Protein AF-A0A954VC32-F1 (afdb_monomer)

Secondary structure (DSSP, 8-state):
----------------HHHHHHTHHHHHHSS-HHHHHHHHHHHHHHHTT-GGGHHHHHHHHHHHHHTT-HHHHHHHHHHHHHHHHH---HHHHHHHHHHHHHHHHHHHHTT--EEE----TTSTT--TT-EEEHHHHHHHHHHHHHHHHHHHHHHHTS-HHHHHHHHHHHHH--

Nearest PDB structures (foldseek):
  6hc2-assembly1_C  TM=6.401E-01  e=9.458E-02  Homo sapiens
  4wne-assembly1_A  TM=6.106E-01  e=7.396E-02  Homo sapiens
  3sf4-assembly3_C  TM=6.054E-01  e=9.458E-02  Homo sapiens
  6hc2-assembly4_S  TM=6.501E-01  e=1.546E-01  Homo sapiens
  7ep7-assembly1_A  TM=6.150E-01  e=9.934E-02  Mus musculus

Structure (mmCIF, N/CA/C/O backbone):
data_AF-A0A954VC32-F1
#
_entry.id   AF-A0A954VC32-F1
#
loop_
_atom_site.group_PDB
_atom_site.id
_atom_site.type_symbol
_atom_site.label_atom_id
_atom_site.label_alt_id
_atom_site.label_comp_id
_atom_site.label_asym_id
_atom_site.label_entity_id
_atom_site.label_seq_id
_atom_site.pdbx_PDB_ins_code
_atom_site.Cartn_x
_atom_site.Cartn_y
_atom_site.Cartn_z
_atom_site.occupancy
_atom_site.B_iso_or_equiv
_atom_site.auth_seq_id
_atom_site.auth_comp_id
_atom_site.auth_asym_id
_atom_site.auth_atom_id
_atom_site.pdbx_PDB_model_num
ATOM 1 N N . MET A 1 1 ? 45.550 -12.243 -26.344 1.00 36.81 1 MET A N 1
ATOM 2 C CA . MET A 1 1 ? 45.599 -13.480 -25.539 1.00 36.81 1 MET A CA 1
ATOM 3 C C . MET A 1 1 ? 44.521 -13.362 -24.484 1.00 36.81 1 MET A C 1
ATOM 5 O O . MET A 1 1 ? 44.568 -12.425 -23.698 1.00 36.81 1 MET A O 1
ATOM 9 N N . ALA A 1 2 ? 43.498 -14.206 -24.579 1.00 46.09 2 ALA A N 1
ATOM 10 C CA . ALA A 1 2 ? 42.380 -14.253 -23.653 1.00 46.09 2 ALA A CA 1
ATOM 11 C C . ALA A 1 2 ? 42.644 -15.330 -22.589 1.00 46.09 2 ALA A C 1
ATOM 13 O O . ALA A 1 2 ? 43.095 -16.418 -22.935 1.00 46.09 2 ALA A O 1
ATOM 14 N N . GLU A 1 3 ? 42.287 -14.982 -21.349 1.00 45.59 3 GLU A N 1
ATOM 15 C CA . GLU A 1 3 ? 42.029 -15.846 -20.184 1.00 45.59 3 GLU A CA 1
ATOM 16 C C . GLU A 1 3 ? 43.209 -16.455 -19.392 1.00 45.59 3 GLU A C 1
ATOM 18 O O . GLU A 1 3 ? 44.265 -16.720 -19.961 1.00 45.59 3 GLU A O 1
ATOM 23 N N . PRO A 1 4 ? 43.048 -16.656 -18.053 1.00 51.06 4 PRO A N 1
ATOM 24 C CA . PRO A 1 4 ? 41.773 -16.953 -17.378 1.00 51.06 4 PRO A CA 1
ATOM 25 C C . PRO A 1 4 ? 41.423 -16.116 -16.132 1.00 51.06 4 PRO A C 1
ATOM 27 O O . PRO A 1 4 ? 42.068 -16.198 -15.087 1.00 51.06 4 PRO A O 1
ATOM 30 N N . LEU A 1 5 ? 40.274 -15.433 -16.197 1.00 42.91 5 LEU A N 1
ATOM 31 C CA . LEU A 1 5 ? 39.490 -14.975 -15.040 1.00 42.91 5 LEU A CA 1
ATOM 32 C C . LEU A 1 5 ? 38.538 -16.094 -14.569 1.00 42.91 5 LEU A C 1
ATOM 34 O O . LEU A 1 5 ? 37.326 -15.918 -14.512 1.00 42.91 5 LEU A O 1
ATOM 38 N N . LEU A 1 6 ? 39.074 -17.273 -14.243 1.00 50.81 6 LEU A N 1
ATOM 39 C CA . LEU A 1 6 ? 38.278 -18.432 -13.804 1.00 50.81 6 LEU A CA 1
ATOM 40 C C . LEU A 1 6 ? 38.800 -19.033 -12.495 1.00 50.81 6 LEU A C 1
ATOM 42 O O . LEU A 1 6 ? 39.048 -20.230 -12.384 1.00 50.81 6 LEU A O 1
ATOM 46 N N . LYS A 1 7 ? 38.948 -18.193 -11.466 1.00 47.25 7 LYS A N 1
ATOM 47 C CA . LYS A 1 7 ? 39.062 -18.639 -10.066 1.00 47.25 7 LYS A CA 1
ATOM 48 C C . LYS A 1 7 ? 38.296 -17.705 -9.135 1.00 47.25 7 LYS A C 1
ATOM 50 O O . LYS A 1 7 ? 38.859 -17.076 -8.250 1.00 47.25 7 LYS A O 1
ATOM 55 N N . GLY A 1 8 ? 36.987 -17.626 -9.333 1.00 41.19 8 GLY A N 1
ATOM 56 C CA . GLY A 1 8 ? 36.078 -17.012 -8.375 1.00 41.19 8 GLY A CA 1
ATOM 57 C C . GLY A 1 8 ? 34.956 -17.983 -8.065 1.00 41.19 8 GLY A C 1
ATOM 58 O O . GLY A 1 8 ? 33.985 -18.047 -8.809 1.00 41.19 8 GLY A O 1
ATOM 59 N N . LYS A 1 9 ? 35.059 -18.737 -6.965 1.00 44.16 9 LYS A N 1
ATOM 60 C CA . LYS A 1 9 ? 33.867 -19.320 -6.340 1.00 44.16 9 LYS A CA 1
ATOM 61 C C . LYS A 1 9 ? 33.022 -18.145 -5.842 1.00 44.16 9 LYS A C 1
ATOM 63 O O . LYS A 1 9 ? 33.208 -17.688 -4.719 1.00 44.16 9 LYS A O 1
ATOM 68 N N . GLN A 1 10 ? 32.148 -17.610 -6.689 1.00 41.38 10 GLN A N 1
ATOM 69 C CA . GLN A 1 10 ? 31.153 -16.635 -6.267 1.00 41.38 10 GLN A CA 1
ATOM 70 C C . GLN A 1 10 ? 30.055 -17.393 -5.528 1.00 41.38 10 GLN A C 1
ATOM 72 O O . GLN A 1 10 ? 29.085 -17.863 -6.115 1.00 41.38 10 GLN A O 1
ATOM 77 N N . SER A 1 11 ? 30.210 -17.528 -4.214 1.00 39.53 11 SER A N 1
ATOM 78 C CA . SER A 1 11 ? 29.078 -17.804 -3.341 1.00 39.53 11 SER A CA 1
ATOM 79 C C . SER A 1 11 ? 28.237 -16.526 -3.242 1.00 39.53 11 SER A C 1
ATOM 81 O O . SER A 1 11 ? 28.237 -15.826 -2.231 1.00 39.53 11 SER A O 1
ATOM 83 N N . CYS A 1 12 ? 27.499 -16.197 -4.308 1.00 48.78 12 CYS A N 1
ATOM 84 C CA . CYS A 1 12 ? 26.414 -15.215 -4.252 1.00 48.78 12 CYS A CA 1
ATOM 85 C C . CYS A 1 12 ? 25.254 -15.800 -3.431 1.00 48.78 12 CYS A C 1
ATOM 87 O O . CYS A 1 12 ? 24.163 -16.051 -3.926 1.00 48.78 12 CYS A O 1
ATOM 89 N N . THR A 1 13 ? 25.499 -16.042 -2.145 1.00 46.88 13 THR A N 1
ATOM 90 C CA . THR A 1 13 ? 24.524 -16.576 -1.184 1.00 46.88 13 THR A CA 1
ATOM 91 C C . THR A 1 13 ? 23.785 -15.439 -0.479 1.00 46.88 13 THR A C 1
ATOM 93 O O . THR A 1 13 ? 23.347 -15.570 0.661 1.00 46.88 13 THR A O 1
ATOM 96 N N . VAL A 1 14 ? 23.664 -14.283 -1.135 1.00 50.25 14 VAL A N 1
ATOM 97 C CA . VAL A 1 14 ? 22.869 -13.157 -0.652 1.00 50.25 14 VAL A CA 1
ATOM 98 C C . VAL A 1 14 ? 21.865 -12.820 -1.737 1.00 50.25 14 VAL A C 1
ATOM 100 O O . VAL A 1 14 ? 22.161 -12.092 -2.675 1.00 50.25 14 VAL A O 1
ATOM 103 N N . VAL A 1 15 ? 20.662 -13.374 -1.605 1.00 58.94 15 VAL A N 1
ATOM 104 C CA . VAL A 1 15 ? 19.517 -12.946 -2.410 1.00 58.94 15 VAL A CA 1
ATOM 105 C C . VAL A 1 15 ? 19.279 -11.456 -2.121 1.00 58.94 15 VAL A C 1
ATOM 107 O O . VAL A 1 15 ? 19.073 -11.115 -0.944 1.00 58.94 15 VAL A O 1
ATOM 110 N N . PRO A 1 16 ? 19.311 -10.569 -3.136 1.00 74.25 16 PRO A N 1
ATOM 111 C CA . PRO A 1 16 ? 19.036 -9.147 -2.954 1.00 74.25 16 PRO A CA 1
ATOM 112 C C . PRO A 1 16 ? 17.699 -8.929 -2.243 1.00 74.25 16 PRO A C 1
ATOM 114 O O . PRO A 1 16 ? 16.738 -9.655 -2.506 1.00 74.25 16 PRO A O 1
ATOM 117 N N . ALA A 1 17 ? 17.627 -7.937 -1.350 1.00 74.44 17 ALA A N 1
ATOM 118 C CA . ALA A 1 17 ? 16.441 -7.681 -0.524 1.00 74.44 17 ALA A CA 1
ATOM 119 C C . ALA A 1 17 ? 15.160 -7.502 -1.361 1.00 74.44 17 ALA A C 1
ATOM 121 O O . ALA A 1 17 ? 14.116 -8.033 -0.987 1.00 74.44 17 ALA A O 1
ATOM 122 N N . VAL A 1 18 ? 15.286 -6.859 -2.525 1.00 77.88 18 VAL A N 1
ATOM 123 C CA . VAL A 1 18 ? 14.205 -6.610 -3.493 1.00 77.88 18 VAL A CA 1
ATOM 124 C C . VAL A 1 18 ? 13.597 -7.886 -4.076 1.00 77.88 18 VAL A C 1
ATOM 126 O O . VAL A 1 18 ? 12.405 -7.925 -4.348 1.00 77.88 18 VAL A O 1
ATOM 129 N N . THR A 1 19 ? 14.372 -8.970 -4.195 1.00 81.00 19 THR A N 1
ATOM 130 C CA . THR A 1 19 ? 13.906 -10.229 -4.809 1.00 81.00 19 THR A CA 1
ATOM 131 C C . THR A 1 19 ? 12.708 -10.809 -4.063 1.00 81.00 19 THR A C 1
ATOM 133 O O . THR A 1 19 ? 11.800 -11.364 -4.668 1.00 81.00 19 THR A O 1
ATOM 136 N N . TYR A 1 20 ? 12.690 -10.678 -2.734 1.00 85.12 20 TYR A N 1
ATOM 137 C CA . TYR A 1 20 ? 11.578 -11.168 -1.923 1.00 85.12 20 TYR A CA 1
ATOM 138 C C . TYR A 1 20 ? 10.287 -10.391 -2.188 1.00 85.12 20 TYR A C 1
ATOM 140 O O . TYR A 1 20 ? 9.222 -10.997 -2.162 1.00 85.12 20 TYR A O 1
ATOM 148 N N . ALA A 1 21 ? 10.388 -9.080 -2.424 1.00 82.62 21 ALA A N 1
ATOM 149 C CA . ALA A 1 21 ? 9.248 -8.224 -2.728 1.00 82.62 21 ALA A CA 1
ATOM 150 C C . ALA A 1 21 ? 8.711 -8.503 -4.137 1.00 82.62 21 ALA A C 1
ATOM 152 O O . ALA A 1 21 ? 7.548 -8.856 -4.279 1.00 82.62 21 ALA A O 1
ATOM 153 N N . VAL A 1 22 ? 9.595 -8.546 -5.138 1.00 88.25 22 VAL A N 1
ATOM 154 C CA . VAL A 1 22 ? 9.239 -8.833 -6.540 1.00 88.25 22 VAL A CA 1
ATOM 155 C C . VAL A 1 22 ? 8.520 -10.180 -6.710 1.00 88.25 22 VAL A C 1
ATOM 157 O O . VAL A 1 22 ? 7.654 -10.327 -7.568 1.00 88.25 22 VAL A O 1
ATOM 160 N N . LEU A 1 23 ? 8.851 -11.183 -5.891 1.00 92.44 23 LEU A N 1
ATOM 161 C CA . LEU A 1 23 ? 8.208 -12.501 -5.949 1.00 92.44 23 LEU A CA 1
ATOM 162 C C . LEU A 1 23 ? 6.875 -12.581 -5.185 1.00 92.44 23 LEU A C 1
ATOM 164 O O . LEU A 1 23 ? 6.142 -13.558 -5.360 1.00 92.44 23 LEU A O 1
ATOM 168 N N . LEU A 1 24 ? 6.543 -11.600 -4.337 1.00 92.31 24 LEU A N 1
ATOM 169 C CA . LEU A 1 24 ? 5.319 -11.636 -3.530 1.00 92.31 24 LEU A CA 1
ATOM 170 C C . LEU A 1 24 ? 4.037 -11.623 -4.367 1.00 92.31 24 LEU A C 1
ATOM 172 O O . LEU A 1 24 ? 3.199 -12.485 -4.100 1.00 92.31 24 LEU A O 1
ATOM 176 N N . PRO A 1 25 ? 3.860 -10.742 -5.372 1.00 90.88 25 PRO A N 1
ATOM 177 C CA . PRO A 1 25 ? 2.663 -10.746 -6.214 1.00 90.88 25 PRO A CA 1
ATOM 178 C C . PRO A 1 25 ? 2.385 -12.118 -6.836 1.00 90.88 25 PRO A C 1
ATOM 180 O O . PRO A 1 25 ? 1.262 -12.620 -6.774 1.00 90.88 25 PRO A O 1
ATOM 183 N N . ALA A 1 26 ? 3.423 -12.775 -7.360 1.00 92.12 26 ALA A N 1
ATOM 184 C CA . ALA A 1 26 ? 3.309 -14.120 -7.915 1.00 92.12 26 ALA A CA 1
ATOM 185 C C . ALA A 1 26 ? 2.951 -15.157 -6.837 1.00 92.12 26 ALA A C 1
ATOM 187 O O . ALA A 1 26 ? 2.043 -15.962 -7.037 1.00 92.12 26 ALA A O 1
ATOM 188 N N . ALA A 1 27 ? 3.610 -15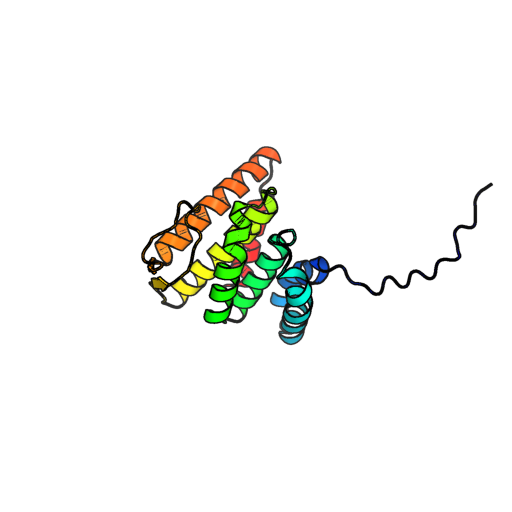.115 -5.676 1.00 92.75 27 ALA A N 1
ATOM 189 C CA . ALA A 1 27 ? 3.339 -16.043 -4.579 1.00 92.75 27 ALA A CA 1
ATOM 190 C C . ALA A 1 27 ? 1.915 -15.900 -4.012 1.00 92.75 27 ALA A C 1
ATOM 192 O O . ALA A 1 27 ? 1.297 -16.906 -3.682 1.00 92.75 27 ALA A O 1
ATOM 193 N N . ILE A 1 28 ? 1.366 -14.680 -3.953 1.00 92.75 28 ILE A N 1
ATOM 194 C CA . ILE A 1 28 ? -0.026 -14.416 -3.543 1.00 92.75 28 ILE A CA 1
ATOM 195 C C . ILE A 1 28 ? -1.024 -15.107 -4.483 1.00 92.75 28 ILE A C 1
ATOM 197 O O . ILE A 1 28 ? -2.097 -15.531 -4.051 1.00 92.75 28 ILE A O 1
ATOM 201 N N . ARG A 1 29 ? -0.692 -15.237 -5.776 1.00 91.62 29 ARG A N 1
ATOM 202 C CA . ARG A 1 29 ? -1.580 -15.888 -6.748 1.00 91.62 29 ARG A CA 1
ATOM 203 C C . ARG A 1 29 ? -1.669 -17.399 -6.554 1.00 91.62 29 ARG A C 1
ATOM 205 O O . ARG A 1 29 ? -2.655 -17.985 -7.009 1.00 91.62 29 ARG A O 1
ATOM 212 N N . LEU A 1 30 ? -0.668 -18.011 -5.925 1.00 90.38 30 LEU A N 1
ATOM 213 C CA . LEU A 1 30 ? -0.591 -19.452 -5.727 1.00 90.38 30 LEU A CA 1
ATOM 214 C C . LEU A 1 30 ? -1.426 -19.898 -4.512 1.00 90.38 30 LEU A C 1
ATOM 216 O O . LEU A 1 30 ? -1.580 -19.142 -3.554 1.00 90.38 30 LEU A O 1
ATOM 220 N N . PRO A 1 31 ? -1.932 -21.147 -4.497 1.00 86.12 31 PRO A N 1
ATOM 221 C CA . PRO A 1 31 ? -2.610 -21.706 -3.323 1.00 86.12 31 PRO A CA 1
ATOM 222 C C . PRO A 1 31 ? -1.700 -21.844 -2.090 1.00 86.12 31 PRO A C 1
ATOM 224 O O . PRO A 1 31 ? -2.192 -21.921 -0.964 1.00 86.12 31 PRO A O 1
ATOM 227 N N . ASP A 1 32 ? -0.379 -21.890 -2.291 1.00 87.56 32 ASP A N 1
ATOM 228 C CA . ASP A 1 32 ? 0.611 -22.041 -1.225 1.00 87.56 32 ASP A CA 1
ATOM 229 C C . ASP A 1 32 ? 0.815 -20.732 -0.443 1.00 87.56 32 ASP A C 1
ATOM 231 O O . ASP A 1 32 ? 1.667 -19.892 -0.750 1.00 87.56 32 ASP A O 1
ATOM 235 N N . ARG A 1 33 ? 0.029 -20.583 0.625 1.00 89.81 33 ARG A N 1
ATOM 236 C CA . ARG A 1 33 ? 0.098 -19.431 1.534 1.00 89.81 33 ARG A CA 1
ATOM 237 C C . ARG A 1 33 ? 1.398 -19.373 2.340 1.00 89.81 33 ARG A C 1
ATOM 239 O O . ARG A 1 33 ? 1.803 -18.284 2.754 1.00 89.81 33 ARG A O 1
ATOM 246 N N . GLU A 1 34 ? 2.063 -20.505 2.573 1.00 93.62 34 GLU A N 1
ATOM 247 C CA . GLU A 1 34 ? 3.292 -20.535 3.371 1.00 93.62 34 GLU A CA 1
ATOM 248 C C . GLU A 1 34 ? 4.479 -19.957 2.594 1.00 93.62 34 GLU A C 1
ATOM 250 O O . GLU A 1 34 ? 5.311 -19.256 3.183 1.00 93.62 34 GLU A O 1
ATOM 255 N N . LEU A 1 35 ? 4.516 -20.133 1.267 1.00 92.94 35 LEU A N 1
ATOM 256 C CA . LEU A 1 35 ? 5.500 -19.465 0.413 1.00 92.94 35 LEU A CA 1
ATOM 257 C C . LEU A 1 35 ? 5.406 -17.936 0.537 1.00 92.94 35 LEU A C 1
ATOM 259 O O . LEU A 1 35 ? 6.398 -17.287 0.885 1.00 92.94 35 LEU A O 1
ATOM 263 N N . ALA A 1 36 ? 4.221 -17.359 0.312 1.00 94.62 36 ALA A N 1
ATOM 264 C CA . ALA A 1 36 ? 4.014 -15.909 0.377 1.00 94.62 36 ALA A CA 1
ATOM 265 C C . ALA A 1 36 ? 4.353 -15.345 1.770 1.00 94.62 36 ALA A C 1
ATOM 267 O O . ALA A 1 36 ? 5.060 -14.342 1.901 1.00 94.62 36 ALA A O 1
ATOM 268 N N . LYS A 1 37 ? 3.952 -16.052 2.830 1.00 96.19 37 LYS A N 1
ATOM 269 C CA . LYS A 1 37 ? 4.287 -15.704 4.216 1.00 96.19 37 LYS A CA 1
ATOM 270 C C . LYS A 1 37 ? 5.789 -15.739 4.493 1.00 96.19 37 LYS A C 1
ATOM 272 O O . LYS A 1 37 ? 6.320 -14.834 5.142 1.00 96.19 37 LYS A O 1
ATOM 277 N N . SER A 1 38 ? 6.492 -16.759 4.001 1.00 95.69 38 SER A N 1
ATOM 278 C CA . SER A 1 38 ? 7.949 -16.884 4.131 1.00 95.69 38 SER A CA 1
ATOM 279 C C . SER A 1 38 ? 8.676 -15.740 3.420 1.00 95.69 38 SER A C 1
ATOM 281 O O . SER A 1 38 ? 9.574 -15.123 4.008 1.00 95.69 38 SER A O 1
ATOM 283 N N . LEU A 1 39 ? 8.247 -15.408 2.195 1.00 96.00 39 LEU A N 1
ATOM 284 C CA . LEU A 1 39 ? 8.771 -14.278 1.425 1.00 96.00 39 LEU A CA 1
ATOM 285 C C . LEU A 1 39 ? 8.541 -12.951 2.154 1.00 96.00 39 LEU A C 1
ATOM 287 O O . LEU A 1 39 ? 9.497 -12.197 2.345 1.00 96.00 39 LEU A O 1
ATOM 291 N N . HIS A 1 40 ? 7.325 -12.701 2.651 1.00 96.88 40 HIS A N 1
ATOM 292 C CA . HIS A 1 40 ? 7.016 -11.497 3.423 1.00 96.88 40 HIS A CA 1
ATOM 293 C C . HIS A 1 40 ? 7.903 -11.379 4.667 1.00 96.88 40 HIS A C 1
ATOM 295 O O . HIS A 1 40 ? 8.570 -10.365 4.862 1.00 96.88 40 HIS A O 1
ATOM 301 N N . ASN A 1 41 ? 7.979 -12.428 5.489 1.00 95.94 41 ASN A N 1
ATOM 302 C CA . ASN A 1 41 ? 8.724 -12.388 6.749 1.00 95.94 41 ASN A CA 1
ATOM 303 C C . ASN A 1 41 ? 10.226 -12.137 6.546 1.00 95.94 41 ASN A C 1
ATOM 305 O O . ASN A 1 41 ? 10.847 -11.388 7.311 1.00 95.94 41 ASN A O 1
ATOM 309 N N . LYS A 1 42 ? 10.827 -12.773 5.533 1.00 94.50 42 LYS A N 1
ATOM 310 C CA . LYS A 1 42 ? 12.256 -12.620 5.221 1.00 94.50 42 LYS A CA 1
ATOM 311 C C . LYS A 1 42 ? 12.542 -11.289 4.528 1.00 94.50 42 LYS A C 1
ATOM 313 O O . LYS A 1 42 ? 13.480 -10.602 4.933 1.00 94.50 42 LYS A O 1
ATOM 318 N N . GLY A 1 43 ? 11.739 -10.934 3.526 1.00 95.25 43 GLY A N 1
ATOM 319 C CA . GLY A 1 43 ? 11.887 -9.714 2.736 1.00 95.25 43 GLY A CA 1
ATOM 320 C C . GLY A 1 43 ? 11.657 -8.462 3.568 1.00 95.25 43 GLY A C 1
ATOM 321 O O . GLY A 1 43 ? 12.551 -7.621 3.674 1.00 95.25 43 GLY A O 1
ATOM 322 N N . TYR A 1 44 ? 10.533 -8.395 4.288 1.00 97.19 44 TYR A N 1
ATOM 323 C CA . TYR A 1 44 ? 10.144 -7.186 5.009 1.00 97.19 44 TYR A CA 1
ATOM 324 C C . TYR A 1 44 ? 11.171 -6.811 6.079 1.00 97.19 44 TYR A C 1
ATOM 326 O O . TYR A 1 44 ? 11.507 -5.641 6.261 1.00 97.19 44 TYR A O 1
ATOM 334 N N . ARG A 1 45 ? 11.758 -7.811 6.756 1.00 95.94 45 ARG A N 1
ATOM 335 C CA . ARG A 1 45 ? 12.834 -7.586 7.734 1.00 95.94 45 ARG A CA 1
ATOM 336 C C . ARG A 1 45 ? 14.038 -6.857 7.125 1.00 95.94 45 ARG A C 1
ATOM 338 O O . ARG A 1 45 ? 14.673 -6.092 7.846 1.00 95.94 45 ARG A O 1
ATOM 345 N N . LYS A 1 46 ? 14.346 -7.099 5.848 1.00 95.44 46 LYS A N 1
ATOM 346 C CA . LYS A 1 46 ? 15.494 -6.513 5.143 1.00 95.44 46 LYS A CA 1
ATOM 347 C C . LYS A 1 46 ? 15.230 -5.090 4.652 1.00 95.44 46 LYS A C 1
ATOM 349 O O . LYS A 1 46 ? 16.177 -4.315 4.590 1.00 95.44 46 LYS A O 1
ATOM 354 N N . VAL A 1 47 ? 13.980 -4.748 4.334 1.00 95.50 47 VAL A N 1
ATOM 355 C CA . VAL A 1 47 ? 13.645 -3.466 3.684 1.00 95.50 47 VAL A CA 1
ATOM 356 C C . VAL A 1 47 ? 13.055 -2.414 4.630 1.00 95.50 47 VAL A C 1
ATOM 358 O O . VAL A 1 47 ? 13.286 -1.226 4.439 1.00 95.50 47 VAL A O 1
ATOM 361 N N . LYS A 1 48 ? 12.384 -2.822 5.719 1.00 96.12 48 LYS A N 1
ATOM 362 C CA . LYS A 1 48 ? 11.554 -1.954 6.589 1.00 96.12 48 LYS A CA 1
ATOM 363 C C . LYS A 1 48 ? 12.232 -0.755 7.278 1.00 96.12 48 LYS A C 1
ATOM 365 O O . LYS A 1 48 ? 11.549 -0.032 8.005 1.00 96.12 48 LYS A O 1
ATOM 370 N N . ASN A 1 49 ? 13.551 -0.608 7.172 1.00 96.56 49 ASN A N 1
ATOM 371 C CA . ASN A 1 49 ? 14.337 0.439 7.837 1.00 96.56 49 ASN A CA 1
ATOM 372 C C . ASN A 1 49 ? 15.120 1.321 6.848 1.00 96.56 49 ASN A C 1
ATOM 374 O O . ASN A 1 49 ? 15.893 2.161 7.296 1.00 96.56 49 ASN A O 1
ATOM 378 N N . ASN A 1 50 ? 14.968 1.120 5.537 1.00 94.62 50 ASN A N 1
ATOM 379 C CA . ASN A 1 50 ? 15.667 1.913 4.534 1.00 94.62 50 ASN A CA 1
ATOM 380 C C . ASN A 1 50 ? 14.653 2.508 3.533 1.00 94.62 50 ASN A C 1
ATOM 382 O O . ASN A 1 50 ? 14.037 1.739 2.791 1.00 94.62 50 ASN A O 1
ATOM 386 N N . PRO A 1 51 ? 14.509 3.849 3.488 1.00 94.44 51 PRO A N 1
ATOM 387 C CA . PRO A 1 51 ? 13.593 4.540 2.582 1.00 94.44 51 PRO A CA 1
ATOM 388 C C . PRO A 1 51 ? 13.794 4.248 1.094 1.00 94.44 51 PRO A C 1
ATOM 390 O O . PRO A 1 51 ? 12.840 4.368 0.335 1.00 94.44 51 PRO A O 1
ATOM 393 N N . SER A 1 52 ? 14.988 3.813 0.670 1.00 92.44 52 SER A N 1
ATOM 394 C CA . SER A 1 52 ? 15.250 3.444 -0.731 1.00 92.44 52 SER A CA 1
ATOM 395 C C . SER A 1 52 ? 14.513 2.179 -1.191 1.00 92.44 52 SER A C 1
ATOM 397 O O . SER A 1 52 ? 14.685 1.760 -2.328 1.00 92.44 52 SER A O 1
ATOM 399 N N . TYR A 1 53 ? 13.783 1.507 -0.299 1.00 94.88 53 TYR A N 1
ATOM 400 C CA . TYR A 1 53 ? 12.988 0.318 -0.604 1.00 94.88 53 TYR A CA 1
ATOM 401 C C . TYR A 1 53 ? 11.488 0.574 -0.423 1.00 94.88 53 TYR A C 1
ATOM 403 O O . TYR A 1 53 ? 10.749 -0.332 -0.031 1.00 94.88 53 TYR A O 1
ATOM 411 N N . LEU A 1 54 ? 11.032 1.807 -0.659 1.00 96.31 54 LEU A N 1
ATOM 412 C CA . LEU A 1 54 ? 9.625 2.173 -0.509 1.00 96.31 54 LEU A CA 1
ATOM 413 C C . LEU A 1 54 ? 8.708 1.312 -1.394 1.00 96.31 54 LEU A C 1
ATOM 415 O O . LEU A 1 54 ? 7.701 0.812 -0.895 1.00 96.31 54 LEU A O 1
ATOM 419 N N . ASP A 1 55 ? 9.107 1.053 -2.641 1.00 94.31 55 ASP A N 1
ATOM 420 C CA . ASP A 1 55 ? 8.413 0.130 -3.548 1.00 94.31 55 ASP A CA 1
ATOM 421 C C . ASP A 1 55 ? 8.310 -1.293 -2.963 1.00 94.31 55 ASP A C 1
ATOM 423 O O . ASP A 1 55 ? 7.228 -1.850 -2.796 1.00 94.31 55 ASP A O 1
ATOM 427 N N . SER A 1 56 ? 9.420 -1.849 -2.466 1.00 95.62 56 SER A N 1
ATOM 428 C CA . SER A 1 56 ? 9.386 -3.163 -1.807 1.00 95.62 56 SER A CA 1
ATOM 429 C C . SER A 1 56 ? 8.488 -3.184 -0.561 1.00 95.62 56 SER A C 1
ATOM 431 O O . SER A 1 56 ? 7.839 -4.189 -0.264 1.00 95.62 56 SER A O 1
ATOM 433 N N . CYS A 1 57 ? 8.435 -2.087 0.200 1.00 97.56 57 CYS A N 1
ATOM 434 C CA . CYS A 1 57 ? 7.491 -1.942 1.308 1.00 97.56 57 CYS A CA 1
ATOM 435 C C . CYS A 1 57 ? 6.029 -1.917 0.827 1.00 97.56 57 CYS A C 1
ATOM 437 O O . CYS A 1 57 ? 5.170 -2.426 1.553 1.00 97.56 57 CYS A O 1
ATOM 439 N N . ALA A 1 58 ? 5.749 -1.389 -0.369 1.00 97.81 58 ALA A N 1
ATOM 440 C CA . ALA A 1 58 ? 4.425 -1.408 -0.983 1.00 97.81 58 ALA A CA 1
ATOM 441 C C . ALA A 1 58 ? 3.964 -2.841 -1.304 1.00 97.81 58 ALA A C 1
ATOM 443 O O . ALA A 1 58 ? 2.865 -3.224 -0.904 1.00 97.81 58 ALA A O 1
ATOM 444 N N . ASP A 1 59 ? 4.821 -3.681 -1.893 1.00 97.25 59 ASP A N 1
ATOM 445 C CA . ASP A 1 59 ? 4.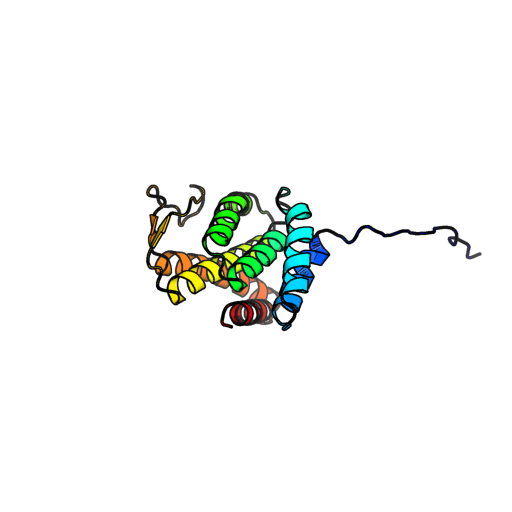503 -5.103 -2.127 1.00 97.25 59 ASP A CA 1
ATOM 446 C C . ASP A 1 59 ? 4.212 -5.855 -0.822 1.00 97.25 59 ASP A C 1
ATOM 448 O O . ASP A 1 59 ? 3.280 -6.661 -0.719 1.00 97.25 59 ASP A O 1
ATOM 452 N N . HIS A 1 60 ? 4.994 -5.571 0.223 1.00 98.19 60 HIS A N 1
ATOM 453 C CA . HIS A 1 60 ? 4.743 -6.136 1.543 1.00 98.19 60 HIS A CA 1
ATOM 454 C C . HIS A 1 60 ? 3.422 -5.650 2.144 1.00 98.19 60 HIS A C 1
ATOM 456 O O . HIS A 1 60 ? 2.766 -6.441 2.824 1.00 98.19 60 HIS A O 1
ATOM 462 N N . LEU A 1 61 ? 3.026 -4.397 1.907 1.00 98.62 61 LEU A N 1
ATOM 463 C CA . LEU A 1 61 ? 1.725 -3.878 2.317 1.00 98.62 61 LEU A CA 1
ATOM 464 C C . LEU A 1 61 ? 0.592 -4.607 1.584 1.00 98.62 61 LEU A C 1
ATOM 466 O O . LEU A 1 61 ? -0.318 -5.099 2.248 1.00 98.62 61 LEU A O 1
ATOM 470 N N . VAL A 1 62 ? 0.687 -4.771 0.261 1.00 98.19 62 VAL A N 1
ATOM 471 C CA . VAL A 1 62 ? -0.298 -5.517 -0.545 1.00 98.19 62 VAL A CA 1
ATOM 472 C C . VAL A 1 62 ? -0.459 -6.944 -0.031 1.00 98.19 62 VAL A C 1
ATOM 474 O O . VAL A 1 62 ? -1.581 -7.389 0.186 1.00 98.19 62 VAL A O 1
ATOM 477 N N . TYR A 1 63 ? 0.639 -7.642 0.276 1.00 97.75 63 TYR A N 1
ATOM 478 C CA 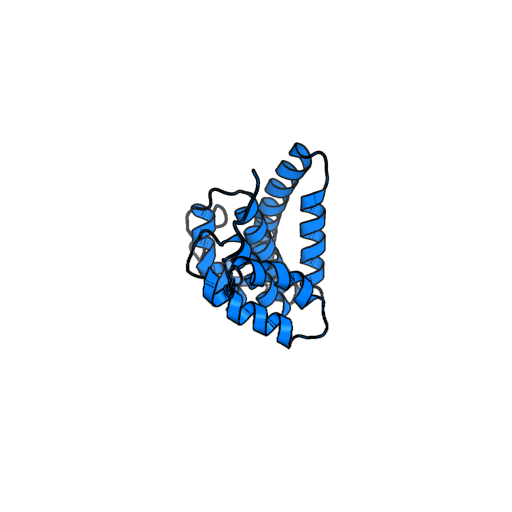. TYR A 1 63 ? 0.556 -8.964 0.905 1.00 97.75 63 TYR A CA 1
ATOM 479 C C . TYR A 1 63 ? -0.255 -8.944 2.213 1.00 97.75 63 TYR A C 1
ATOM 481 O O . TYR A 1 63 ? -1.098 -9.815 2.431 1.00 97.75 63 TYR A O 1
ATOM 489 N N . VAL A 1 64 ? -0.009 -7.963 3.091 1.00 98.19 64 VAL A N 1
ATOM 490 C CA . VAL A 1 64 ? -0.716 -7.858 4.378 1.00 98.19 64 VAL A CA 1
ATOM 491 C C . VAL A 1 64 ? -2.212 -7.577 4.173 1.00 98.19 64 VAL A C 1
ATOM 493 O O . VAL A 1 64 ? -3.031 -8.108 4.927 1.00 98.19 64 VAL A O 1
ATOM 496 N N . VAL A 1 65 ? -2.565 -6.807 3.136 1.00 98.00 65 VAL A N 1
ATOM 497 C CA . VAL A 1 65 ? -3.955 -6.601 2.694 1.00 98.00 65 VAL A CA 1
ATOM 498 C C . VAL A 1 65 ? -4.575 -7.927 2.244 1.00 98.00 65 VAL A C 1
ATOM 500 O O . VAL A 1 65 ? -5.632 -8.292 2.746 1.00 98.00 65 VAL A O 1
ATOM 503 N N . CYS A 1 66 ? -3.896 -8.695 1.385 1.00 96.12 66 CYS A N 1
ATOM 504 C CA . CYS A 1 66 ? -4.403 -9.972 0.863 1.00 96.12 66 CYS A CA 1
ATOM 505 C C . CYS A 1 66 ? -4.684 -11.017 1.953 1.00 96.12 66 CYS A C 1
ATOM 507 O O . CYS A 1 66 ? -5.580 -11.841 1.803 1.00 96.12 66 CYS A O 1
ATOM 509 N N . VAL A 1 67 ? -3.926 -11.012 3.053 1.00 95.25 67 VAL A N 1
ATOM 510 C CA . VAL A 1 67 ? -4.168 -11.932 4.182 1.00 95.25 67 VAL A CA 1
ATOM 511 C C . VAL A 1 67 ? -5.186 -11.397 5.197 1.00 95.25 67 VAL A C 1
ATOM 513 O O . VAL A 1 67 ? -5.386 -12.021 6.238 1.00 95.25 67 VAL A O 1
ATOM 516 N N . GLY A 1 68 ? -5.811 -10.246 4.929 1.00 95.62 68 GLY A N 1
ATOM 517 C CA . GLY A 1 68 ? -6.881 -9.679 5.751 1.00 95.62 68 GLY A CA 1
ATOM 518 C C . GLY A 1 68 ? -6.426 -9.086 7.087 1.00 95.62 68 GLY A C 1
ATOM 519 O O . GLY A 1 68 ? -7.234 -8.919 7.999 1.00 95.62 68 GLY A O 1
ATOM 520 N N . ASN A 1 69 ? -5.133 -8.786 7.259 1.00 97.12 69 ASN A N 1
ATOM 521 C CA . ASN A 1 69 ? -4.621 -8.261 8.527 1.00 97.12 69 ASN A CA 1
ATOM 522 C C . ASN A 1 69 ? -4.624 -6.725 8.540 1.00 97.12 69 ASN A C 1
ATOM 524 O O . ASN A 1 69 ? -3.585 -6.073 8.422 1.00 97.12 69 ASN A O 1
ATOM 528 N N . TRP A 1 70 ? -5.813 -6.147 8.718 1.00 97.31 70 TRP A N 1
ATOM 529 C CA . TRP A 1 70 ? -6.063 -4.702 8.647 1.00 97.31 70 TRP A CA 1
ATOM 530 C C . TRP A 1 70 ? -5.237 -3.876 9.622 1.00 97.31 70 TRP A C 1
ATOM 532 O O . TRP A 1 70 ? -4.621 -2.887 9.229 1.00 97.31 70 TRP A O 1
ATOM 542 N N . LYS A 1 71 ? -5.160 -4.313 10.885 1.00 97.50 71 LYS A N 1
ATOM 543 C CA . LYS A 1 71 ? -4.350 -3.635 11.901 1.00 97.50 71 LYS A CA 1
ATOM 544 C C . LYS A 1 71 ? -2.899 -3.535 11.439 1.00 97.50 71 LYS A C 1
ATOM 546 O O . LYS A 1 71 ? -2.306 -2.461 11.480 1.00 97.50 71 LYS A O 1
ATOM 551 N N . ARG A 1 72 ? -2.340 -4.650 10.958 1.00 98.25 72 ARG A N 1
ATOM 552 C CA . ARG A 1 72 ? -0.957 -4.685 10.490 1.00 98.25 72 ARG A CA 1
ATOM 553 C C . ARG A 1 72 ? -0.753 -3.864 9.220 1.00 98.25 72 ARG A C 1
ATOM 555 O O . ARG A 1 72 ? 0.298 -3.248 9.074 1.00 98.25 72 ARG A O 1
ATOM 562 N N . ALA A 1 73 ? -1.727 -3.851 8.315 1.00 98.44 73 ALA A N 1
ATOM 563 C CA . ALA A 1 73 ? -1.650 -3.065 7.091 1.00 98.44 73 ALA A CA 1
ATOM 564 C C . ALA A 1 73 ? -1.603 -1.562 7.403 1.00 98.44 73 ALA A C 1
ATOM 566 O O . ALA A 1 73 ? -0.748 -0.859 6.871 1.00 98.44 73 ALA A O 1
ATOM 567 N N . ILE A 1 74 ? -2.434 -1.092 8.340 1.00 98.50 74 ILE A N 1
ATOM 568 C CA . ILE A 1 74 ? -2.408 0.304 8.798 1.00 98.50 74 ILE A CA 1
ATOM 569 C C . ILE A 1 74 ? -1.084 0.637 9.496 1.00 98.50 74 ILE A C 1
ATOM 571 O O . ILE A 1 74 ? -0.491 1.668 9.204 1.00 98.50 74 ILE A O 1
ATOM 575 N N . GLU A 1 75 ? -0.550 -0.253 10.338 1.00 98.44 75 GLU A N 1
ATOM 576 C CA . GLU A 1 75 ? 0.778 -0.046 10.940 1.00 98.44 75 GLU A CA 1
ATOM 577 C C . GLU A 1 75 ? 1.889 0.107 9.884 1.00 98.44 75 GLU A C 1
ATOM 579 O O . GLU A 1 75 ? 2.827 0.882 10.073 1.00 98.44 75 GLU A O 1
ATOM 584 N N . LEU A 1 76 ? 1.826 -0.656 8.785 1.00 98.56 76 LEU A N 1
ATOM 585 C CA . LEU A 1 76 ? 2.773 -0.536 7.672 1.00 98.56 76 LEU A CA 1
ATOM 586 C C . LEU A 1 76 ? 2.582 0.779 6.917 1.00 98.56 76 LEU A C 1
ATOM 588 O O . LEU A 1 76 ? 3.578 1.435 6.609 1.00 98.56 76 LEU A O 1
ATOM 592 N N . LEU A 1 77 ? 1.330 1.157 6.653 1.00 98.44 77 LEU A N 1
ATOM 593 C CA . LEU A 1 77 ? 0.984 2.429 6.035 1.00 98.44 77 LEU A CA 1
ATOM 594 C C . LEU A 1 77 ? 1.578 3.588 6.842 1.00 98.44 77 LEU A C 1
ATOM 596 O O . LEU A 1 77 ? 2.423 4.315 6.327 1.00 98.44 77 LEU A O 1
ATOM 600 N N . GLU A 1 78 ? 1.211 3.724 8.115 1.00 98.25 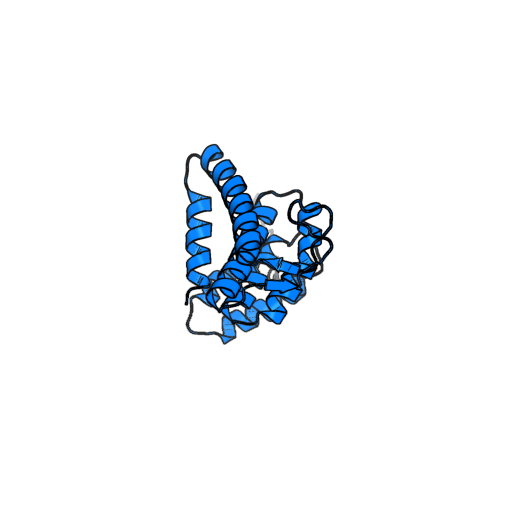78 GLU A N 1
ATOM 601 C CA . GLU A 1 78 ? 1.662 4.827 8.977 1.00 98.25 78 GLU A CA 1
ATOM 602 C C . GLU A 1 78 ? 3.189 4.884 9.098 1.00 98.25 78 GLU A C 1
ATOM 604 O O . GLU A 1 78 ? 3.787 5.958 9.078 1.00 98.25 78 GLU A O 1
ATOM 609 N N . ARG A 1 79 ? 3.842 3.719 9.188 1.00 98.12 79 ARG A N 1
ATOM 610 C CA . ARG A 1 79 ? 5.300 3.629 9.310 1.00 98.12 79 ARG A CA 1
ATOM 611 C C . ARG A 1 79 ? 6.034 4.168 8.085 1.00 98.12 79 ARG A C 1
ATOM 613 O O . ARG A 1 79 ? 7.088 4.780 8.249 1.00 98.12 79 ARG A O 1
ATOM 620 N N . HIS A 1 80 ? 5.527 3.883 6.887 1.00 98.12 80 HIS A N 1
ATOM 621 C CA . HIS A 1 80 ? 6.248 4.134 5.633 1.00 98.12 80 HIS A CA 1
ATOM 622 C C . HIS A 1 80 ? 5.731 5.351 4.868 1.00 98.12 80 HIS A C 1
ATOM 624 O O . HIS A 1 80 ? 6.446 5.880 4.025 1.00 98.12 80 HIS A O 1
ATOM 630 N N . THR A 1 81 ? 4.550 5.867 5.213 1.00 97.12 81 THR A N 1
ATOM 631 C CA . THR A 1 81 ? 4.011 7.107 4.634 1.00 97.12 81 THR A CA 1
ATOM 632 C C . THR A 1 81 ? 4.977 8.298 4.753 1.00 97.12 81 THR A C 1
ATOM 634 O O . THR A 1 81 ? 5.104 9.028 3.773 1.00 97.12 81 THR A O 1
ATOM 637 N N . PRO A 1 82 ? 5.732 8.508 5.856 1.00 96.38 82 PRO A N 1
ATOM 638 C CA . PRO A 1 82 ? 6.732 9.580 5.913 1.00 96.38 82 PRO A CA 1
ATOM 639 C C . PRO A 1 82 ? 7.785 9.519 4.797 1.00 96.38 82 PRO A C 1
ATOM 641 O O . PRO A 1 82 ? 8.311 10.553 4.392 1.00 96.38 82 PRO A O 1
ATOM 644 N N . TRP A 1 83 ? 8.086 8.329 4.268 1.00 96.62 83 TRP A N 1
ATOM 645 C CA . TRP A 1 83 ? 9.068 8.165 3.195 1.00 96.62 83 TRP A CA 1
ATOM 646 C C . TRP A 1 83 ? 8.554 8.651 1.837 1.00 96.62 83 TRP A C 1
ATOM 648 O O . TRP A 1 83 ? 9.374 9.037 1.006 1.00 96.62 83 TRP A O 1
ATOM 658 N N . LEU A 1 84 ? 7.230 8.711 1.623 1.00 93.12 84 LEU A N 1
ATOM 659 C CA . LEU A 1 84 ? 6.644 9.297 0.409 1.00 93.12 84 LEU A CA 1
ATOM 660 C C . LEU A 1 84 ? 7.081 10.751 0.214 1.00 93.12 84 LEU A C 1
ATOM 662 O O . LEU A 1 84 ? 7.317 11.174 -0.915 1.00 93.12 84 LEU A O 1
ATOM 666 N N . ILE A 1 85 ? 7.203 11.516 1.302 1.00 90.00 85 ILE A N 1
ATOM 667 C CA . ILE A 1 85 ? 7.552 12.941 1.239 1.00 90.00 85 ILE A CA 1
ATOM 668 C C . ILE A 1 85 ? 8.970 13.114 0.693 1.00 90.00 85 ILE A C 1
ATOM 670 O O . ILE A 1 85 ? 9.213 13.966 -0.159 1.00 90.00 85 ILE A O 1
ATOM 674 N N . SER A 1 86 ? 9.900 12.281 1.162 1.00 88.81 86 SER A N 1
ATOM 675 C CA . SER A 1 86 ? 11.312 12.336 0.781 1.00 88.81 86 SER A CA 1
ATOM 676 C C . SER A 1 86 ? 11.654 11.536 -0.477 1.00 88.81 86 SER A C 1
ATOM 678 O O . SER A 1 86 ? 12.788 11.611 -0.944 1.00 88.81 86 SER A O 1
ATOM 680 N N . ALA A 1 87 ? 10.727 10.735 -1.008 1.00 90.06 87 ALA A N 1
ATOM 681 C CA . ALA A 1 87 ? 10.994 9.900 -2.172 1.00 90.06 87 ALA A CA 1
ATOM 682 C C . ALA A 1 87 ? 11.250 10.762 -3.420 1.00 90.06 87 ALA A C 1
ATOM 684 O O . ALA A 1 87 ? 10.432 11.609 -3.797 1.00 90.06 87 ALA A O 1
ATOM 685 N N . CYS A 1 88 ? 12.389 10.530 -4.073 1.00 85.06 88 CYS A N 1
ATOM 686 C CA . CYS A 1 88 ? 12.747 11.197 -5.325 1.00 85.06 88 CYS A CA 1
ATOM 687 C C . CYS A 1 88 ? 12.132 10.500 -6.546 1.00 85.06 88 CYS A C 1
ATOM 689 O O . CYS A 1 88 ? 11.826 11.168 -7.533 1.00 85.06 88 CYS A O 1
ATOM 691 N N . ASP A 1 89 ? 11.951 9.177 -6.486 1.00 92.50 89 ASP A N 1
ATOM 692 C CA . ASP A 1 89 ? 11.426 8.387 -7.599 1.00 92.50 89 ASP A CA 1
ATOM 693 C C . ASP A 1 89 ? 9.889 8.402 -7.624 1.00 92.50 89 ASP A C 1
ATOM 695 O O . ASP A 1 89 ? 9.216 8.158 -6.619 1.00 92.50 89 ASP A O 1
ATOM 699 N N . LEU A 1 90 ? 9.325 8.699 -8.796 1.00 94.50 90 LEU A N 1
ATOM 700 C CA . LEU A 1 90 ? 7.883 8.647 -9.033 1.00 94.50 90 LEU A CA 1
ATOM 701 C C . LEU A 1 90 ? 7.361 7.211 -9.110 1.00 94.50 90 LEU A C 1
ATOM 703 O O . LEU A 1 90 ? 6.186 7.000 -8.819 1.00 94.50 90 LEU A O 1
ATOM 707 N N . ILE A 1 91 ? 8.202 6.245 -9.487 1.00 94.56 91 ILE A N 1
ATOM 708 C CA . ILE A 1 91 ? 7.831 4.827 -9.525 1.00 94.56 91 ILE A CA 1
ATOM 709 C C . ILE A 1 91 ? 7.588 4.324 -8.097 1.00 94.56 91 ILE A C 1
ATOM 711 O O . ILE A 1 91 ? 6.513 3.797 -7.817 1.00 94.56 91 ILE A O 1
ATOM 715 N N . ASP A 1 92 ? 8.506 4.598 -7.167 1.00 95.25 92 ASP A N 1
ATOM 716 C CA . ASP A 1 92 ? 8.338 4.251 -5.747 1.00 95.25 92 ASP A CA 1
ATOM 717 C C . ASP A 1 92 ? 7.058 4.857 -5.153 1.00 95.25 92 ASP A C 1
ATOM 719 O O . ASP A 1 92 ? 6.297 4.183 -4.450 1.00 95.25 92 ASP A O 1
ATOM 723 N N . LYS A 1 93 ? 6.790 6.134 -5.465 1.00 96.94 93 LYS A N 1
ATOM 724 C CA . LYS A 1 93 ? 5.551 6.811 -5.056 1.00 96.94 93 LYS A CA 1
ATOM 725 C C . LYS A 1 93 ? 4.325 6.122 -5.633 1.00 96.94 93 LYS A C 1
ATOM 727 O O . LYS A 1 93 ? 3.383 5.864 -4.890 1.00 96.94 93 LYS A O 1
ATOM 732 N N . PHE A 1 94 ? 4.337 5.811 -6.928 1.00 98.19 94 PHE A N 1
ATOM 733 C CA . PHE A 1 94 ? 3.234 5.126 -7.597 1.00 98.19 94 PHE A CA 1
ATOM 734 C C . PHE A 1 94 ? 2.887 3.807 -6.903 1.00 98.19 94 PHE A C 1
ATOM 736 O O . PHE A 1 94 ? 1.732 3.612 -6.525 1.00 98.19 94 PHE A O 1
ATOM 743 N N . HIS A 1 95 ? 3.875 2.939 -6.671 1.00 97.94 95 HIS A N 1
ATOM 7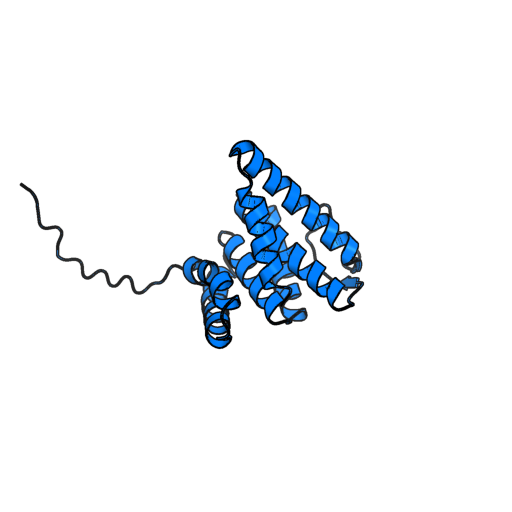44 C CA . HIS A 1 95 ? 3.634 1.638 -6.047 1.00 97.94 95 HIS A CA 1
ATOM 745 C C . HIS A 1 95 ? 3.102 1.775 -4.619 1.00 97.94 95 HIS A C 1
ATOM 747 O O . HIS A 1 95 ? 2.145 1.092 -4.244 1.00 97.94 95 HIS A O 1
ATOM 753 N N . PHE A 1 96 ? 3.645 2.704 -3.830 1.00 98.31 96 PHE A N 1
ATOM 754 C CA . PHE A 1 96 ? 3.168 2.910 -2.465 1.00 98.31 96 PHE A CA 1
ATOM 755 C C . PHE A 1 96 ? 1.771 3.554 -2.405 1.00 98.31 96 PHE A C 1
ATOM 757 O O . PHE A 1 96 ? 0.941 3.143 -1.584 1.00 98.31 96 PHE A O 1
ATOM 764 N N . HIS A 1 97 ? 1.456 4.503 -3.296 1.00 98.56 97 HIS A N 1
ATOM 765 C CA . HIS A 1 97 ? 0.098 5.040 -3.429 1.00 98.56 97 HIS A CA 1
ATOM 766 C C . HIS A 1 97 ? -0.895 3.955 -3.866 1.00 98.56 97 HIS A C 1
ATOM 768 O O . HIS A 1 97 ? -1.979 3.870 -3.290 1.00 98.56 97 HIS A O 1
ATOM 774 N N . LEU A 1 98 ? -0.512 3.082 -4.807 1.00 98.75 98 LEU A N 1
ATOM 775 C CA . LEU A 1 98 ? -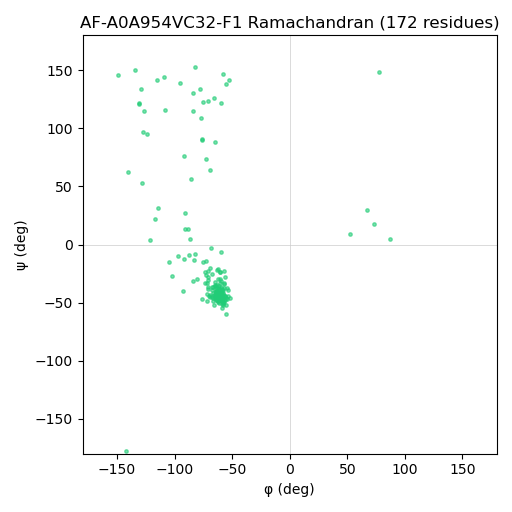1.323 1.949 -5.260 1.00 98.75 98 LEU A CA 1
ATOM 776 C C . LEU A 1 98 ? -1.606 0.976 -4.110 1.00 98.75 98 LEU A C 1
ATOM 778 O O . LEU A 1 98 ? -2.765 0.671 -3.841 1.00 98.75 98 LEU A O 1
ATOM 782 N N . ALA A 1 99 ? -0.581 0.545 -3.374 1.00 98.69 99 ALA A N 1
ATOM 783 C CA . ALA A 1 99 ? -0.756 -0.333 -2.216 1.00 98.69 99 ALA A CA 1
ATOM 784 C C . ALA A 1 99 ? -1.669 0.286 -1.140 1.00 98.69 99 ALA A C 1
ATOM 786 O O . ALA A 1 99 ? -2.519 -0.401 -0.568 1.00 98.69 99 ALA A O 1
ATOM 787 N N . THR A 1 100 ? -1.530 1.593 -0.898 1.00 98.69 100 THR A N 1
ATOM 788 C CA . THR A 1 100 ? -2.379 2.329 0.049 1.00 98.69 100 THR A CA 1
ATOM 789 C C . THR A 1 100 ? -3.825 2.416 -0.432 1.00 98.69 100 THR A C 1
ATOM 791 O O . THR A 1 100 ? -4.739 2.124 0.338 1.00 98.69 100 THR A O 1
ATOM 794 N N . MET A 1 101 ? -4.046 2.749 -1.707 1.00 98.69 101 MET A N 1
ATOM 795 C CA . MET A 1 101 ? -5.376 2.745 -2.322 1.00 98.69 101 MET A CA 1
ATOM 796 C C . MET A 1 101 ? -6.049 1.380 -2.135 1.00 98.69 101 MET A C 1
ATOM 798 O O . MET A 1 101 ? -7.189 1.325 -1.685 1.00 98.69 101 MET A O 1
ATOM 8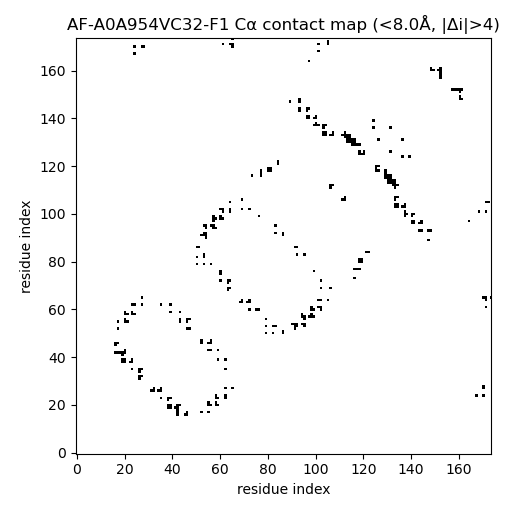02 N N . LEU A 1 102 ? -5.335 0.282 -2.403 1.00 98.62 102 LEU A N 1
ATOM 803 C CA . LEU A 1 102 ? -5.871 -1.078 -2.279 1.00 98.62 102 LEU A CA 1
ATOM 804 C C . LEU A 1 102 ? -6.235 -1.444 -0.838 1.00 98.62 102 LEU A C 1
ATOM 806 O O . LEU A 1 102 ? -7.275 -2.065 -0.622 1.00 98.62 102 LEU A O 1
ATOM 810 N N . LEU A 1 103 ? -5.426 -1.047 0.151 1.00 98.69 103 LEU A N 1
ATOM 811 C CA . LEU A 1 103 ? -5.774 -1.207 1.567 1.00 98.69 103 LEU A CA 1
ATOM 812 C C . LEU A 1 103 ? -7.091 -0.492 1.894 1.00 98.69 103 LEU A C 1
ATOM 814 O O . LEU A 1 103 ? -7.981 -1.084 2.503 1.00 98.69 103 LEU A O 1
ATOM 818 N N . LEU A 1 104 ? -7.213 0.774 1.499 1.00 98.62 104 LEU A N 1
ATOM 819 C CA . LEU A 1 104 ? -8.375 1.596 1.829 1.00 98.62 104 LEU A CA 1
ATOM 820 C C . LEU A 1 104 ? -9.638 1.091 1.117 1.00 98.62 104 LEU A C 1
ATOM 822 O O . LEU A 1 104 ? -10.668 0.917 1.764 1.00 98.62 104 LEU A O 1
ATOM 826 N N . GLU A 1 105 ? -9.542 0.766 -0.177 1.00 98.31 105 GLU A N 1
ATOM 827 C CA . GLU A 1 105 ? -10.622 0.131 -0.945 1.00 98.31 105 GLU A CA 1
ATOM 828 C C . GLU A 1 105 ? -11.050 -1.202 -0.304 1.00 98.31 105 GLU A C 1
ATOM 830 O O . GLU A 1 105 ? -12.245 -1.459 -0.154 1.00 98.31 105 GLU A O 1
ATOM 835 N N . SER A 1 106 ? -10.091 -2.019 0.149 1.00 98.25 106 SER A N 1
ATOM 836 C CA . SER A 1 106 ? -10.378 -3.295 0.819 1.00 98.25 106 SER A CA 1
ATOM 837 C C . SER A 1 106 ? -11.082 -3.095 2.160 1.00 98.25 106 SER A C 1
ATOM 839 O O . SER A 1 106 ? -12.056 -3.789 2.444 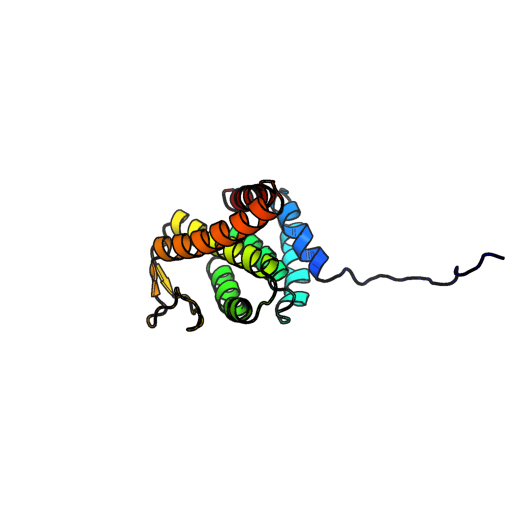1.00 98.25 106 SER A O 1
ATOM 841 N N . LEU A 1 107 ? -10.647 -2.132 2.977 1.00 98.12 107 LEU A N 1
ATOM 842 C CA . LEU A 1 107 ? -11.316 -1.797 4.237 1.00 98.12 107 LEU A CA 1
ATOM 843 C C . LEU A 1 107 ? -12.769 -1.355 4.008 1.00 98.12 107 LEU A C 1
ATOM 845 O O . LEU A 1 107 ? -13.664 -1.830 4.710 1.00 98.12 107 LEU A O 1
ATOM 849 N N . VAL A 1 108 ? -13.005 -0.495 3.011 1.00 98.06 108 VAL A N 1
ATOM 850 C CA . VAL A 1 108 ? -14.356 -0.055 2.623 1.00 98.06 108 VAL A CA 1
ATOM 851 C C . VAL A 1 108 ? -15.211 -1.245 2.193 1.00 98.06 108 VAL A C 1
ATOM 853 O O . VAL A 1 108 ? -16.334 -1.395 2.676 1.00 98.06 108 VAL A O 1
ATOM 856 N N . ALA A 1 109 ? -14.672 -2.129 1.347 1.00 97.06 109 ALA A N 1
ATOM 857 C CA . ALA A 1 109 ? -15.371 -3.332 0.894 1.00 97.06 109 ALA A CA 1
ATOM 858 C C . ALA A 1 109 ? -15.742 -4.282 2.050 1.00 97.06 109 ALA A C 1
ATOM 860 O O . ALA A 1 109 ? -16.772 -4.949 1.989 1.00 97.06 109 ALA A O 1
ATOM 861 N N . HIS A 1 110 ? -14.956 -4.294 3.131 1.00 96.69 110 HIS A N 1
ATOM 862 C CA . HIS A 1 110 ? -15.230 -5.064 4.350 1.00 96.69 110 HIS A CA 1
ATOM 863 C C . HIS A 1 110 ? -16.091 -4.303 5.380 1.00 96.69 110 HIS A C 1
ATOM 865 O O . HIS A 1 110 ? -16.213 -4.727 6.529 1.00 96.69 110 HIS A O 1
ATOM 871 N N . GLY A 1 111 ? -16.713 -3.187 4.985 1.00 97.44 111 GLY A N 1
ATOM 872 C CA . GLY A 1 111 ? -17.692 -2.458 5.795 1.00 97.44 111 GLY A CA 1
ATOM 873 C C . GLY A 1 111 ? -17.103 -1.419 6.751 1.00 97.44 111 GLY A C 1
ATOM 874 O O . GLY A 1 111 ? -17.852 -0.792 7.507 1.00 97.44 111 GLY A O 1
ATOM 875 N N . HIS A 1 112 ? -15.789 -1.181 6.723 1.00 96.94 112 HIS A N 1
ATOM 876 C CA . HIS A 1 112 ? -15.190 -0.092 7.488 1.00 96.94 112 HIS A CA 1
ATOM 877 C C . HIS A 1 112 ? -15.477 1.245 6.799 1.00 96.94 112 HIS A C 1
ATOM 879 O O . HIS A 1 112 ? -15.123 1.454 5.644 1.00 96.94 112 HIS A O 1
ATOM 885 N N . LYS A 1 113 ? -16.105 2.178 7.518 1.00 97.56 113 LYS A N 1
ATOM 886 C CA . LYS A 1 113 ? -16.388 3.526 6.992 1.00 97.56 113 LYS A CA 1
ATOM 887 C C . LYS A 1 113 ? -15.301 4.532 7.336 1.00 97.56 113 LYS A C 1
ATOM 889 O O . LYS A 1 113 ? -14.956 5.381 6.525 1.00 97.56 113 LYS A O 1
ATOM 894 N N . ARG A 1 114 ? -14.779 4.447 8.559 1.00 97.69 114 ARG A N 1
ATOM 895 C CA . ARG A 1 114 ? -13.794 5.383 9.096 1.00 97.69 114 ARG A CA 1
ATOM 896 C C . ARG A 1 114 ? -12.668 4.640 9.786 1.00 97.69 114 ARG A C 1
ATOM 898 O O . ARG A 1 114 ? -12.889 3.557 10.332 1.00 97.69 114 ARG A O 1
ATOM 905 N N . TYR A 1 115 ? -11.482 5.230 9.770 1.00 96.75 115 TYR A N 1
ATOM 906 C CA . TYR A 1 115 ? -10.325 4.690 10.471 1.00 96.75 115 TYR A CA 1
ATOM 907 C C . TYR A 1 115 ? -9.407 5.818 10.927 1.00 96.75 115 TYR A C 1
ATOM 909 O O . TYR A 1 115 ? -9.255 6.828 10.236 1.00 96.75 115 TYR A O 1
ATOM 917 N N . LYS A 1 116 ? -8.767 5.615 12.083 1.00 96.69 116 LYS A N 1
ATOM 918 C CA . LYS A 1 116 ? -7.718 6.515 12.550 1.00 96.69 116 LYS A CA 1
ATOM 919 C C . LYS A 1 116 ? -6.380 6.141 11.930 1.00 96.69 116 LYS A C 1
ATOM 921 O O . LYS A 1 116 ? -5.882 5.054 12.213 1.00 96.69 116 LYS A O 1
ATOM 926 N N . VAL A 1 117 ? -5.827 7.025 11.108 1.00 96.81 117 VAL A N 1
ATOM 927 C CA . VAL A 1 117 ? -4.566 6.814 10.391 1.00 96.81 117 VAL A CA 1
ATOM 928 C C . VAL A 1 117 ? -3.671 8.023 10.596 1.00 96.81 117 VAL A C 1
ATOM 930 O O . VAL A 1 117 ? -4.022 9.136 10.225 1.00 96.81 117 VAL A O 1
ATOM 933 N N . ARG A 1 118 ? -2.487 7.820 11.159 1.00 97.12 118 ARG A N 1
ATOM 934 C CA . ARG A 1 118 ? -1.502 8.889 11.323 1.00 97.12 118 ARG A CA 1
ATOM 935 C C . ARG A 1 118 ? -0.817 9.162 9.996 1.00 97.12 118 ARG A C 1
ATOM 937 O O . ARG A 1 118 ? -0.004 8.363 9.531 1.00 97.12 118 ARG A O 1
ATOM 944 N N . LEU A 1 119 ? -1.134 10.308 9.406 1.00 96.69 119 LEU A N 1
ATOM 945 C CA . LEU A 1 119 ? -0.505 10.780 8.179 1.00 96.69 119 LEU A CA 1
ATOM 946 C C . LEU A 1 119 ? 0.397 11.989 8.477 1.00 96.69 119 LEU A C 1
ATOM 948 O O . LEU A 1 119 ? 0.067 12.802 9.342 1.00 96.69 119 LEU A O 1
ATOM 952 N N . PRO A 1 120 ? 1.536 12.129 7.782 1.00 96.12 120 PRO A N 1
ATOM 953 C CA . PRO A 1 120 ? 2.347 13.339 7.842 1.00 96.12 120 PRO A CA 1
ATOM 954 C C . PRO A 1 120 ? 1.568 14.592 7.420 1.00 96.12 120 PRO A C 1
ATOM 956 O O . PRO A 1 120 ? 0.733 14.529 6.516 1.00 96.12 120 PRO A O 1
ATOM 959 N N . LYS A 1 121 ? 1.882 15.740 8.029 1.00 96.56 121 LYS A N 1
ATOM 960 C CA . LYS A 1 121 ? 1.185 17.020 7.788 1.00 96.56 121 LYS A CA 1
ATOM 961 C C . LYS A 1 121 ? 1.439 17.594 6.397 1.00 96.56 121 LYS A C 1
ATOM 963 O O . LYS A 1 121 ? 0.684 18.439 5.932 1.00 96.56 121 LYS A O 1
ATOM 968 N N . GLU A 1 122 ? 2.520 17.153 5.770 1.00 96.25 122 GLU A N 1
ATOM 969 C CA . GLU A 1 122 ? 2.971 17.557 4.445 1.00 96.25 122 GLU A CA 1
ATOM 970 C C . GLU A 1 122 ? 2.132 16.915 3.331 1.00 96.25 122 GLU A C 1
ATOM 972 O O . GLU A 1 122 ? 2.198 17.359 2.186 1.00 96.25 122 GLU A O 1
ATOM 977 N N . LEU A 1 123 ? 1.345 15.875 3.638 1.00 94.69 123 LEU A N 1
ATOM 978 C CA . LEU A 1 123 ? 0.419 15.297 2.672 1.00 94.69 123 LEU A CA 1
ATOM 979 C C . LEU A 1 123 ? -0.832 16.159 2.534 1.00 94.69 123 LEU A C 1
ATOM 981 O O . LEU A 1 123 ? -1.485 16.491 3.519 1.00 94.69 123 LEU A O 1
ATOM 985 N N . ASN A 1 124 ? -1.243 16.417 1.293 1.00 94.75 124 ASN A N 1
ATOM 986 C CA . ASN A 1 124 ? -2.439 17.213 0.998 1.00 94.75 124 ASN A CA 1
ATOM 987 C C . ASN A 1 124 ? -3.734 16.608 1.565 1.00 94.75 124 ASN A C 1
ATOM 989 O O . ASN A 1 124 ? -4.706 17.327 1.774 1.00 94.75 124 ASN A O 1
ATOM 993 N N . CYS A 1 125 ? -3.769 15.295 1.807 1.00 94.75 125 CYS A N 1
ATOM 994 C CA . CYS A 1 125 ? -4.912 14.636 2.430 1.00 94.75 125 CYS A CA 1
ATOM 995 C C . CYS A 1 125 ? -4.938 14.737 3.959 1.00 94.75 125 CYS A C 1
ATOM 997 O O . CYS A 1 125 ? -5.943 14.336 4.538 1.00 94.75 125 CYS A O 1
ATOM 999 N N . TYR A 1 126 ? -3.889 15.252 4.614 1.00 96.88 126 TYR A N 1
ATOM 1000 C CA . TYR A 1 126 ? -3.776 15.293 6.073 1.00 96.88 126 TYR A CA 1
ATOM 1001 C C . TYR A 1 126 ? -4.965 15.989 6.751 1.00 96.88 126 TYR A C 1
ATOM 1003 O O . TYR A 1 126 ? -5.419 17.061 6.347 1.00 96.88 126 TYR A O 1
ATOM 1011 N N . ARG A 1 127 ? -5.427 15.395 7.854 1.00 95.06 127 ARG A N 1
ATOM 1012 C CA . ARG A 1 127 ? -6.434 15.952 8.761 1.00 95.06 127 ARG A CA 1
ATOM 1013 C C . ARG A 1 127 ? -5.918 15.886 10.194 1.00 95.06 127 ARG A C 1
ATOM 1015 O O . ARG A 1 127 ? -5.486 14.835 10.651 1.00 95.06 127 ARG A O 1
ATOM 1022 N N . GLN A 1 128 ? -6.055 16.981 10.942 1.00 95.75 128 GLN A N 1
ATOM 1023 C CA . GLN A 1 128 ? -5.594 17.065 12.337 1.00 95.75 128 GLN A CA 1
ATOM 1024 C C . GLN A 1 128 ? -6.264 16.054 13.285 1.00 95.75 128 GLN A C 1
ATOM 1026 O O . GLN A 1 128 ? -5.697 15.725 14.322 1.00 95.75 128 GLN A O 1
ATOM 1031 N N . SER A 1 129 ? -7.464 15.567 12.959 1.00 95.69 129 SER A N 1
ATOM 1032 C CA . SER A 1 129 ? -8.176 14.571 13.769 1.00 95.69 129 SER A CA 1
ATOM 1033 C C . SER A 1 129 ? -7.570 13.166 13.696 1.00 95.69 129 SER A C 1
ATOM 1035 O O . SER A 1 129 ? -7.978 12.304 14.479 1.00 95.69 129 SER A O 1
ATOM 1037 N N . ASP A 1 130 ? -6.682 12.919 12.726 1.00 96.19 130 ASP A N 1
ATOM 1038 C CA . ASP A 1 130 ? -6.250 11.596 12.265 1.00 96.19 130 ASP A CA 1
ATOM 1039 C C . ASP A 1 130 ? -7.406 10.650 11.887 1.00 96.19 130 ASP A C 1
ATOM 1041 O O . ASP A 1 130 ? -7.173 9.474 11.646 1.00 96.19 130 ASP A O 1
ATOM 1045 N N . ASP A 1 131 ? -8.653 11.126 11.831 1.00 97.38 131 ASP A N 1
ATOM 1046 C CA . ASP A 1 131 ? -9.844 10.319 11.568 1.00 97.38 131 ASP A CA 1
ATOM 1047 C C . ASP A 1 131 ? -10.390 10.616 10.170 1.00 97.38 131 ASP A C 1
ATOM 1049 O O . ASP A 1 131 ? -10.836 11.734 9.873 1.00 97.38 131 ASP A O 1
ATOM 1053 N N . TYR A 1 132 ? -10.360 9.595 9.319 1.00 98.38 132 TYR A N 1
ATOM 1054 C CA . TYR A 1 132 ? -10.633 9.712 7.893 1.00 98.38 132 TYR A CA 1
ATOM 1055 C C . TYR A 1 132 ? -11.883 8.936 7.520 1.00 98.38 132 TYR A C 1
ATOM 1057 O O . TYR A 1 132 ? -12.107 7.831 8.010 1.00 98.38 132 TYR A O 1
ATOM 1065 N N . ASP A 1 133 ? -12.669 9.505 6.608 1.00 98.44 133 ASP A N 1
ATOM 1066 C CA . ASP A 1 133 ? -13.579 8.697 5.809 1.00 98.44 133 ASP A CA 1
ATOM 1067 C C . ASP A 1 133 ? -12.742 7.876 4.824 1.00 98.44 133 ASP A C 1
ATOM 1069 O O . ASP A 1 133 ? -11.910 8.420 4.092 1.00 98.44 133 ASP A O 1
ATOM 1073 N N . LEU A 1 134 ? -12.907 6.556 4.864 1.00 98.31 134 LEU A N 1
ATOM 1074 C CA . LEU A 1 134 ? -12.064 5.651 4.095 1.00 98.31 134 LEU A CA 1
ATOM 1075 C C . LEU A 1 134 ? -12.349 5.716 2.597 1.00 98.31 134 LEU A C 1
ATOM 1077 O O . LEU A 1 134 ? -11.419 5.533 1.815 1.00 98.31 134 LEU A O 1
ATOM 1081 N N . ALA A 1 135 ? -13.588 6.003 2.188 1.00 98.44 135 ALA A N 1
ATOM 1082 C CA . ALA A 1 135 ? -13.930 6.127 0.777 1.00 98.44 135 ALA A CA 1
ATOM 1083 C C . ALA A 1 135 ? -13.349 7.420 0.190 1.00 98.44 135 ALA A C 1
ATOM 1085 O O . ALA A 1 135 ? -12.748 7.393 -0.885 1.00 98.44 135 ALA A O 1
ATOM 1086 N N . GLU A 1 136 ? -13.444 8.532 0.926 1.00 98.50 136 GLU A N 1
ATOM 1087 C CA . GLU A 1 136 ? -12.803 9.794 0.532 1.00 98.50 136 GLU A CA 1
ATOM 1088 C C . GLU A 1 136 ? -11.278 9.650 0.445 1.00 98.50 136 GLU A C 1
ATOM 1090 O O . GLU A 1 136 ? -10.661 10.087 -0.529 1.00 98.50 136 GLU A O 1
ATOM 1095 N N . LEU A 1 137 ? -10.661 9.011 1.447 1.00 98.50 137 LEU A N 1
ATOM 1096 C CA . LEU A 1 137 ? -9.213 8.820 1.467 1.00 98.50 137 LEU A CA 1
ATOM 1097 C C . LEU A 1 137 ? -8.755 7.876 0.345 1.00 98.50 137 LEU A C 1
ATOM 1099 O O . LEU A 1 137 ? -7.762 8.166 -0.322 1.00 98.50 137 LEU A O 1
ATOM 1103 N N . ALA A 1 138 ? -9.490 6.787 0.089 1.00 98.50 138 ALA A N 1
ATOM 1104 C CA . ALA A 1 138 ? -9.220 5.885 -1.031 1.00 98.50 138 ALA A CA 1
ATOM 1105 C C . ALA A 1 138 ? -9.277 6.625 -2.373 1.00 98.50 138 ALA A C 1
ATOM 1107 O O . ALA A 1 138 ? -8.387 6.453 -3.206 1.00 98.50 138 ALA A O 1
ATOM 1108 N N . GLN A 1 139 ? -10.280 7.488 -2.566 1.00 98.62 139 GLN A N 1
ATOM 1109 C CA . GLN A 1 139 ? -10.412 8.284 -3.785 1.00 98.62 139 GLN A CA 1
ATOM 1110 C C . GLN A 1 139 ? -9.247 9.265 -3.962 1.00 98.62 139 GLN A C 1
ATOM 1112 O O . GLN A 1 139 ? -8.769 9.446 -5.081 1.00 98.62 139 GLN A O 1
ATOM 1117 N N . TRP A 1 140 ? -8.753 9.871 -2.880 1.00 98.50 140 TRP A N 1
ATOM 1118 C CA . TRP A 1 140 ? -7.571 10.731 -2.949 1.00 98.50 140 TRP A CA 1
ATOM 1119 C C . TRP A 1 140 ? -6.331 9.953 -3.412 1.00 98.50 140 TRP A C 1
ATOM 1121 O O . TRP A 1 140 ? -5.678 10.363 -4.369 1.00 98.50 140 TRP A O 1
ATOM 1131 N N . TYR A 1 141 ? -6.051 8.790 -2.810 1.00 98.50 141 TYR A N 1
ATOM 1132 C CA . TYR A 1 141 ? -4.926 7.945 -3.233 1.00 98.50 141 TYR A CA 1
ATOM 1133 C C . TYR A 1 141 ? -5.094 7.423 -4.664 1.00 98.50 141 TYR A C 1
ATOM 1135 O O . TYR A 1 141 ? -4.110 7.334 -5.393 1.00 98.50 141 TYR A O 1
ATOM 1143 N N . ARG A 1 142 ? -6.327 7.132 -5.095 1.00 98.56 142 ARG A N 1
ATOM 1144 C CA . ARG A 1 142 ? -6.623 6.775 -6.487 1.00 98.56 142 ARG A CA 1
ATOM 1145 C C . ARG A 1 142 ? -6.238 7.894 -7.452 1.00 98.56 142 ARG A C 1
ATOM 1147 O O . ARG A 1 142 ? -5.589 7.619 -8.453 1.00 98.56 142 ARG A O 1
ATOM 1154 N N . ASN A 1 143 ? -6.577 9.142 -7.134 1.00 98.62 143 ASN A N 1
ATOM 1155 C CA . ASN A 1 143 ? -6.212 10.282 -7.977 1.00 98.62 143 ASN A CA 1
ATOM 1156 C C . ASN A 1 143 ? -4.684 10.431 -8.105 1.00 98.62 143 ASN A C 1
ATOM 1158 O O . ASN A 1 143 ? -4.193 10.716 -9.197 1.00 98.62 143 ASN A O 1
ATOM 1162 N N . GLU A 1 144 ? -3.928 10.195 -7.026 1.00 98.19 144 GLU A N 1
ATOM 1163 C CA . GLU A 1 144 ? -2.457 10.196 -7.069 1.00 98.19 144 GLU A CA 1
ATOM 1164 C C . GLU A 1 144 ? -1.912 9.070 -7.968 1.00 98.19 144 GLU A C 1
ATOM 1166 O O . GLU A 1 144 ? -1.039 9.311 -8.806 1.00 98.19 144 GLU A O 1
ATOM 1171 N N . VAL A 1 145 ? -2.462 7.854 -7.847 1.00 98.62 145 VAL A N 1
ATOM 1172 C CA . VAL A 1 145 ? -2.113 6.700 -8.698 1.00 98.62 145 VAL A CA 1
ATOM 1173 C C . VAL A 1 145 ? -2.380 7.009 -10.169 1.00 98.62 145 VAL A C 1
ATOM 1175 O O . VAL A 1 145 ? -1.481 6.851 -10.997 1.00 98.62 145 VAL A O 1
ATOM 1178 N N . ASP A 1 146 ? -3.581 7.489 -10.493 1.00 98.44 146 ASP A N 1
ATOM 1179 C CA . ASP A 1 146 ? -3.999 7.789 -11.864 1.00 98.44 146 ASP A CA 1
ATOM 1180 C C . ASP A 1 146 ? -3.157 8.923 -12.467 1.00 98.44 146 ASP A C 1
ATOM 1182 O O . ASP A 1 146 ? -2.742 8.848 -13.624 1.00 98.44 146 ASP A O 1
ATOM 1186 N N . SER A 1 147 ? -2.845 9.956 -11.679 1.00 97.81 147 SER A N 1
ATOM 1187 C CA . SER A 1 147 ? -1.980 11.067 -12.093 1.00 97.81 147 SER A CA 1
ATOM 1188 C C . SER A 1 147 ? -0.591 10.577 -12.518 1.00 97.81 147 SER A C 1
ATOM 1190 O O . SER A 1 147 ? -0.117 10.895 -13.617 1.00 97.81 147 SER A O 1
ATOM 1192 N N . ILE A 1 148 ? 0.051 9.743 -11.689 1.00 97.88 148 ILE A N 1
ATOM 1193 C CA . ILE A 1 148 ? 1.387 9.215 -11.992 1.00 97.88 148 ILE A CA 1
ATOM 1194 C C . ILE A 1 148 ? 1.333 8.209 -13.154 1.00 97.88 148 ILE A C 1
ATOM 1196 O O . ILE A 1 148 ? 2.151 8.305 -14.075 1.00 97.88 148 ILE A O 1
ATOM 1200 N N . ALA A 1 149 ? 0.358 7.291 -13.154 1.00 97.81 149 ALA A N 1
ATOM 1201 C CA . ALA A 1 149 ? 0.178 6.297 -14.215 1.00 97.81 149 ALA A CA 1
ATOM 1202 C C . ALA A 1 149 ? 0.009 6.959 -15.585 1.00 97.81 149 ALA A C 1
ATOM 1204 O O . ALA A 1 149 ? 0.727 6.626 -16.529 1.00 97.81 149 ALA A O 1
ATOM 1205 N N . ASN A 1 150 ? -0.888 7.947 -15.681 1.00 97.81 150 ASN A N 1
ATOM 1206 C CA . ASN A 1 150 ? -1.156 8.663 -16.924 1.00 97.81 150 ASN A CA 1
ATOM 1207 C C . ASN A 1 150 ? 0.091 9.375 -17.446 1.00 97.81 150 ASN A C 1
ATOM 1209 O O . ASN A 1 150 ? 0.377 9.303 -18.640 1.00 97.81 150 ASN A O 1
ATOM 1213 N N . ARG A 1 151 ? 0.879 10.003 -16.566 1.00 97.62 151 ARG A N 1
ATOM 1214 C CA . ARG A 1 151 ? 2.126 10.670 -16.963 1.00 97.62 151 ARG A CA 1
ATOM 1215 C C . ARG A 1 151 ? 3.135 9.692 -17.569 1.00 97.62 151 ARG A C 1
ATOM 1217 O O . ARG A 1 151 ? 3.754 10.013 -18.585 1.00 97.62 151 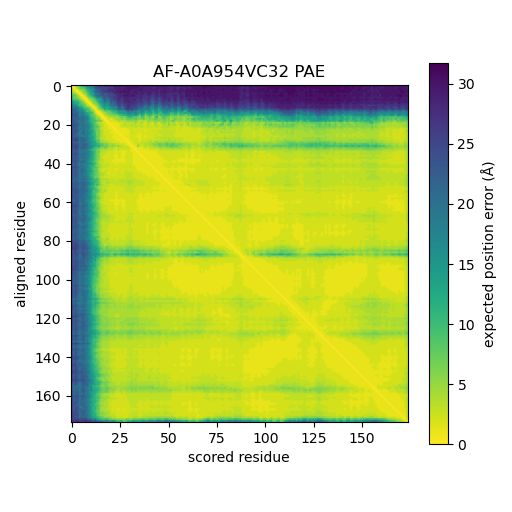ARG A O 1
ATOM 1224 N N . PHE A 1 152 ? 3.315 8.512 -16.974 1.00 97.44 152 PHE A N 1
ATOM 1225 C CA . PHE A 1 152 ? 4.225 7.504 -17.524 1.00 97.44 152 PHE A CA 1
ATOM 1226 C C . PHE A 1 152 ? 3.708 6.895 -18.827 1.00 97.44 152 PHE A C 1
ATOM 1228 O O . PHE A 1 152 ? 4.466 6.798 -19.790 1.00 97.44 152 PHE A O 1
ATOM 1235 N N . ASN A 1 153 ? 2.429 6.532 -18.866 1.00 97.69 153 ASN A N 1
ATOM 1236 C CA . ASN A 1 153 ? 1.772 5.959 -20.036 1.00 97.69 153 ASN A CA 1
ATOM 1237 C C . ASN A 1 153 ? 1.829 6.911 -21.238 1.00 97.69 153 ASN A C 1
ATOM 1239 O O . ASN A 1 153 ? 2.254 6.513 -22.320 1.00 97.69 153 ASN A O 1
ATOM 1243 N N . GLN A 1 154 ? 1.521 8.198 -21.035 1.00 97.56 154 GLN A N 1
ATOM 1244 C CA . GLN A 1 154 ? 1.644 9.229 -22.073 1.00 97.56 154 GLN A CA 1
ATOM 1245 C C . GLN A 1 154 ? 3.085 9.385 -22.557 1.00 97.56 154 GLN A C 1
ATOM 1247 O O . GLN A 1 154 ? 3.323 9.445 -23.760 1.00 97.56 154 GLN A O 1
ATOM 1252 N N . ARG A 1 155 ? 4.057 9.417 -21.634 1.00 96.62 155 ARG A N 1
ATOM 1253 C CA . ARG A 1 155 ? 5.477 9.521 -21.994 1.00 96.62 155 ARG A CA 1
ATOM 1254 C C . ARG A 1 155 ? 5.948 8.322 -22.820 1.00 96.62 155 ARG A C 1
ATOM 1256 O O . ARG A 1 155 ? 6.768 8.491 -23.716 1.00 96.62 155 ARG A O 1
ATOM 1263 N N . ASN A 1 156 ? 5.464 7.128 -22.493 1.00 96.25 156 ASN A N 1
ATOM 1264 C CA . ASN A 1 156 ? 5.908 5.882 -23.109 1.00 96.25 156 ASN A CA 1
ATOM 1265 C C . ASN A 1 156 ? 5.065 5.475 -24.334 1.00 96.25 156 ASN A C 1
ATOM 1267 O O . ASN A 1 156 ? 5.468 4.569 -25.058 1.00 96.25 156 ASN A O 1
ATOM 1271 N N . GLY A 1 157 ? 3.905 6.103 -24.558 1.00 97.44 157 GLY A N 1
ATOM 1272 C CA . GLY A 1 157 ? 2.967 5.735 -25.622 1.00 97.44 157 GLY A CA 1
ATOM 1273 C C . GLY A 1 157 ? 2.311 4.362 -25.425 1.00 97.44 157 GLY A C 1
ATOM 1274 O O . GLY A 1 157 ? 2.017 3.687 -26.407 1.00 97.44 157 GLY A O 1
ATOM 1275 N N . ASN A 1 158 ? 2.125 3.923 -24.177 1.00 97.06 158 ASN A N 1
ATOM 1276 C CA . ASN A 1 158 ? 1.521 2.631 -23.831 1.00 97.06 158 ASN A CA 1
ATOM 1277 C C . ASN A 1 158 ? 0.623 2.744 -22.586 1.00 97.06 158 ASN A C 1
ATOM 1279 O O . ASN A 1 158 ? 0.447 3.833 -22.050 1.00 97.06 158 ASN A O 1
ATOM 1283 N N . ASP A 1 159 ? 0.048 1.634 -22.128 1.00 95.69 159 ASP A N 1
ATOM 1284 C CA . ASP A 1 159 ? -0.862 1.530 -20.977 1.00 95.69 159 ASP A CA 1
ATOM 1285 C C . ASP A 1 159 ? -0.298 0.656 -19.838 1.00 95.69 159 ASP A C 1
ATOM 1287 O O . ASP A 1 159 ? -1.032 0.177 -18.970 1.00 95.69 159 ASP A O 1
ATOM 1291 N N . TYR A 1 160 ? 1.025 0.485 -19.801 1.00 96.88 160 TYR A N 1
ATOM 1292 C CA . TYR A 1 160 ? 1.720 -0.403 -18.866 1.00 96.88 160 TYR A CA 1
ATOM 1293 C C . TYR A 1 160 ? 1.331 -0.170 -17.396 1.00 96.88 160 TYR A C 1
ATOM 1295 O O . TYR A 1 160 ? 1.018 -1.118 -16.675 1.00 96.88 160 TYR A O 1
ATOM 1303 N N . PHE A 1 161 ? 1.276 1.088 -16.945 1.00 97.19 161 PHE A N 1
ATOM 1304 C CA . PHE A 1 161 ? 0.913 1.388 -15.555 1.00 97.19 161 PHE A CA 1
ATOM 1305 C C . PHE A 1 161 ? -0.572 1.129 -15.269 1.00 97.19 161 PHE A C 1
ATOM 1307 O O . PHE A 1 161 ? -0.915 0.763 -14.146 1.00 97.19 161 PHE A O 1
ATOM 1314 N N . CYS A 1 162 ? -1.450 1.235 -16.273 1.00 96.75 162 CYS A N 1
ATOM 1315 C CA . CYS A 1 162 ? -2.856 0.855 -16.113 1.00 96.75 162 CYS A CA 1
ATOM 1316 C C . CYS A 1 162 ? -2.986 -0.660 -15.914 1.00 96.75 162 CYS A C 1
ATOM 1318 O O . CYS A 1 162 ? -3.765 -1.109 -15.070 1.00 96.75 162 CYS A O 1
ATOM 1320 N N . HIS A 1 163 ? -2.187 -1.447 -16.641 1.00 97.12 163 HIS A N 1
ATOM 1321 C CA . HIS A 1 163 ? -2.125 -2.892 -16.448 1.00 97.12 163 HIS A CA 1
ATOM 1322 C C . HIS A 1 163 ? -1.617 -3.276 -15.056 1.00 97.12 163 HIS A C 1
ATOM 1324 O O . HIS A 1 163 ? -2.223 -4.152 -14.444 1.00 97.12 163 HIS A O 1
ATOM 1330 N N . ILE A 1 164 ? -0.606 -2.586 -14.509 1.00 96.88 164 ILE A N 1
ATOM 1331 C CA . ILE A 1 164 ? -0.156 -2.823 -13.124 1.00 96.88 164 ILE A CA 1
ATOM 1332 C C . ILE A 1 164 ? -1.296 -2.584 -12.125 1.00 96.88 164 ILE A C 1
ATOM 1334 O O . ILE A 1 164 ? -1.540 -3.425 -11.258 1.00 96.88 164 ILE A O 1
ATOM 1338 N N . VAL A 1 165 ? -2.028 -1.468 -12.242 1.00 97.94 165 VAL A N 1
ATOM 1339 C CA . VAL A 1 165 ? -3.158 -1.176 -11.339 1.00 97.94 165 VAL A CA 1
ATOM 1340 C C . VAL A 1 165 ? -4.210 -2.286 -11.404 1.00 97.94 165 VAL A C 1
ATOM 1342 O O . VAL A 1 165 ? -4.667 -2.772 -10.365 1.00 97.94 165 VAL A O 1
ATOM 1345 N N . ALA A 1 166 ? -4.584 -2.710 -12.614 1.00 97.06 166 ALA A N 1
ATOM 1346 C CA . ALA A 1 166 ? -5.541 -3.797 -12.811 1.00 97.06 166 ALA A CA 1
ATOM 1347 C C . ALA A 1 166 ? -5.027 -5.122 -12.226 1.00 97.06 166 ALA A C 1
ATOM 1349 O O . ALA A 1 166 ? -5.774 -5.839 -11.557 1.00 97.06 166 ALA A O 1
ATOM 1350 N N . GLU A 1 167 ? -3.745 -5.419 -12.435 1.00 95.81 167 GLU A N 1
ATOM 1351 C CA . GLU A 1 167 ? -3.093 -6.622 -11.945 1.00 95.81 167 GLU A CA 1
ATOM 1352 C C . GLU A 1 167 ? -3.128 -6.701 -10.410 1.00 95.81 167 GLU A C 1
ATOM 1354 O O . GLU A 1 167 ? -3.492 -7.744 -9.855 1.00 95.81 167 GLU A O 1
ATOM 1359 N N . TYR A 1 168 ? -2.766 -5.612 -9.730 1.00 96.81 168 TYR A N 1
ATOM 1360 C CA . TYR A 1 168 ? -2.709 -5.562 -8.270 1.00 96.81 168 TYR A CA 1
ATOM 1361 C C . TYR A 1 168 ? -4.101 -5.553 -7.630 1.00 96.81 168 TYR A C 1
ATOM 1363 O O . TYR A 1 168 ? -4.288 -6.175 -6.584 1.00 96.81 168 TYR A O 1
ATOM 1371 N N . ARG A 1 169 ? -5.110 -4.937 -8.266 1.00 96.50 169 ARG A N 1
ATOM 1372 C CA . ARG A 1 169 ? -6.506 -5.053 -7.805 1.00 96.50 169 ARG A CA 1
ATOM 1373 C C . ARG A 1 169 ? -6.956 -6.509 -7.726 1.00 96.50 169 ARG A C 1
ATOM 1375 O O . ARG A 1 169 ? -7.508 -6.921 -6.711 1.00 96.50 169 ARG A O 1
ATOM 1382 N N . GLN A 1 170 ? -6.640 -7.313 -8.741 1.00 95.44 170 GLN A N 1
ATOM 1383 C CA . GLN A 1 170 ? -6.989 -8.738 -8.752 1.00 95.44 170 GLN A CA 1
ATOM 1384 C C . GLN A 1 170 ? -6.337 -9.547 -7.619 1.00 95.44 170 GLN A C 1
ATOM 1386 O O . GLN A 1 170 ? -6.824 -10.633 -7.303 1.00 95.44 170 GLN A O 1
ATOM 1391 N N . LEU A 1 171 ? -5.241 -9.066 -7.017 1.00 93.88 171 LEU A N 1
ATOM 1392 C CA . LEU A 1 171 ? -4.603 -9.747 -5.887 1.00 93.88 171 LEU A CA 1
ATOM 1393 C C . LEU A 1 171 ? -5.447 -9.655 -4.610 1.00 93.88 171 LEU A C 1
ATOM 1395 O O . LEU A 1 171 ? -5.489 -10.623 -3.856 1.00 93.88 171 LEU A O 1
ATOM 1399 N N . VAL A 1 172 ? -6.120 -8.520 -4.384 1.00 92.44 172 VAL A N 1
ATOM 1400 C CA . VAL A 1 172 ? -6.841 -8.225 -3.130 1.00 92.44 172 VAL A CA 1
ATOM 1401 C C . VAL A 1 172 ? -8.344 -8.529 -3.187 1.00 92.44 172 VAL A C 1
ATOM 1403 O O . VAL A 1 172 ? -9.004 -8.495 -2.158 1.00 92.44 172 VAL A O 1
ATOM 1406 N N . THR A 1 173 ? -8.904 -8.830 -4.364 1.00 83.19 173 THR A N 1
ATOM 1407 C CA . THR A 1 173 ? -10.344 -9.138 -4.551 1.00 83.19 173 THR A CA 1
ATOM 1408 C C . THR A 1 173 ? -10.677 -10.639 -4.436 1.00 83.19 173 THR A C 1
ATOM 1410 O O . THR A 1 173 ? -11.748 -11.061 -4.864 1.00 83.19 173 THR A O 1
ATOM 1413 N N . ARG A 1 174 ? -9.761 -11.470 -3.931 1.00 63.34 174 ARG A N 1
ATOM 1414 C CA . ARG A 1 174 ? -9.944 -12.931 -3.851 1.00 63.34 174 ARG A CA 1
ATOM 1415 C C . ARG A 1 174 ? -10.655 -13.394 -2.588 1.00 63.34 174 ARG A C 1
ATOM 1417 O O . ARG A 1 174 ? -10.448 -12.761 -1.533 1.00 63.34 174 ARG A O 1
#

pLDDT: mean 91.0, std 14.68, range [36.81, 98.75]

Mean predicted aligned error: 5.94 Å

Solvent-accessible surface area (backbone atoms only — not comparable to full-atom values): 9844 Å² total; per-residue (Å²): 138,83,82,82,96,78,87,71,92,75,79,78,82,66,80,58,57,57,56,32,26,72,46,35,68,62,31,64,73,45,91,52,60,65,58,30,50,51,32,43,62,59,21,46,73,67,38,78,86,45,73,95,32,44,37,41,52,16,47,48,37,41,52,32,44,55,72,66,40,60,71,60,30,50,54,49,47,45,70,49,53,64,43,57,77,74,51,85,51,66,65,38,45,36,43,34,31,44,29,49,22,52,45,30,50,50,41,39,76,70,70,44,57,63,49,79,52,70,64,55,82,87,42,91,83,49,56,97,80,30,66,39,52,26,65,63,50,20,51,52,30,43,52,55,28,52,54,52,31,50,54,51,19,66,74,69,77,50,58,64,50,58,51,51,55,55,55,55,51,62,60,60,74,113

Sequence (174 aa):
MAEPLLKGKQSCTVVPAVTYAVLLPAAIRLPDRELAKSLHNKGYRKVKNNPSYLDSCADHLVYVVCVGNWKRAIELLERHTPWLISACDLIDKFHFHLATMLLLESLVAHGHKRYKVRLPKELNCYRQSDDYDLAELAQWYRNEVDSIANRFNQRNGNDYFCHIVAEYRQLVTR

Foldseek 3Di:
DDDDPPPDPPPPVDDPLLVLLVCLLVVLVDPPPVSNVVSLVSSCVVPLPDLVCLLSLLSSLLSCLLVVVLVVSLVSLQSNLVSLVVDPDLVSVLSNLLSLLLSLVSCVVVPNQKDQHDHDPPDPPDDPVSIDGSVVVSVVSVVSNCVSQVVVCVVVVHNVSVVVSVSSNVSNPD

Radius of gyration: 18.18 Å; Cα contacts (8 Å, |Δi|>4): 195; chains: 1; bounding box: 63×40×39 Å